Protein AF-A0A9E1P805-F1 (afdb_monomer)

Secondary structure (DSSP, 8-state):
-----SGGG-BHHHHHHHTT--HHHHHHHHHHTT----TT-BHHHHHHHTTS-HHHHHHHHHSTT--TT-

Structure (mmCIF, N/CA/C/O backbone):
data_AF-A0A9E1P805-F1
#
_entry.id   AF-A0A9E1P805-F1
#
loop_
_atom_site.group_PDB
_atom_site.id
_atom_site.type_symbol
_atom_site.label_atom_id
_atom_site.label_alt_id
_atom_site.label_comp_id
_atom_site.label_asym_id
_atom_site.label_entity_id
_atom_site.label_seq_id
_atom_site.pdbx_PDB_ins_code
_atom_site.Cartn_x
_atom_site.Cartn_y
_atom_site.Cartn_z
_atom_site.occupancy
_atom_site.B_iso_or_equiv
_atom_site.auth_seq_id
_atom_site.auth_comp_id
_atom_site.auth_asym_id
_atom_site.auth_atom_id
_atom_site.pdbx_PDB_model_num
ATOM 1 N N . MET A 1 1 ? 9.552 -22.801 5.627 1.00 39.31 1 MET A N 1
ATOM 2 C CA . MET A 1 1 ? 8.508 -21.828 5.244 1.00 39.31 1 MET A CA 1
ATOM 3 C C . MET A 1 1 ? 8.771 -21.395 3.812 1.00 39.31 1 MET A C 1
ATOM 5 O O . MET A 1 1 ? 9.642 -20.570 3.581 1.00 39.31 1 MET A O 1
ATOM 9 N N . ILE A 1 2 ? 8.093 -22.020 2.856 1.00 46.56 2 ILE A N 1
ATOM 10 C CA . ILE A 1 2 ? 7.945 -21.503 1.489 1.00 46.56 2 ILE A CA 1
ATOM 11 C C . ILE A 1 2 ? 6.581 -20.762 1.539 1.00 46.56 2 ILE A C 1
ATOM 13 O O . ILE A 1 2 ? 5.691 -21.256 2.217 1.00 46.56 2 ILE A O 1
ATOM 17 N N . GLU A 1 3 ? 6.307 -19.560 1.033 1.00 49.50 3 GLU A N 1
ATOM 18 C CA . GLU A 1 3 ? 6.788 -18.823 -0.131 1.00 49.50 3 GLU A CA 1
ATOM 19 C C . GLU A 1 3 ? 6.465 -17.332 0.063 1.00 49.50 3 GLU A C 1
ATOM 21 O O . GLU A 1 3 ? 5.332 -16.954 0.343 1.00 49.50 3 GLU A O 1
ATOM 26 N N . GLY A 1 4 ? 7.435 -16.451 -0.143 1.00 54.94 4 GLY A N 1
ATOM 27 C CA . GLY A 1 4 ? 7.169 -15.023 -0.264 1.00 54.94 4 GLY A CA 1
ATOM 28 C C . GLY A 1 4 ? 8.373 -14.393 -0.925 1.00 54.94 4 GLY A C 1
ATOM 29 O O . GLY A 1 4 ? 9.399 -14.235 -0.276 1.00 54.94 4 GLY A O 1
ATOM 30 N N . ARG A 1 5 ? 8.283 -14.095 -2.225 1.00 58.38 5 ARG A N 1
ATOM 31 C CA . ARG A 1 5 ? 9.377 -13.619 -3.097 1.00 58.38 5 ARG A CA 1
ATOM 32 C C . ARG A 1 5 ? 9.906 -12.225 -2.714 1.00 58.38 5 ARG A C 1
ATOM 34 O O . ARG A 1 5 ? 9.863 -11.301 -3.515 1.00 58.38 5 ARG A O 1
ATOM 41 N N . GLY A 1 6 ? 10.302 -12.011 -1.462 1.00 78.94 6 GLY A N 1
ATOM 42 C CA . GLY A 1 6 ? 10.732 -10.710 -0.955 1.00 78.94 6 GLY A CA 1
ATOM 43 C C . GLY A 1 6 ? 9.648 -9.628 -0.985 1.00 78.94 6 GLY A C 1
ATOM 44 O O . GLY A 1 6 ? 9.972 -8.475 -0.741 1.00 78.94 6 GLY A O 1
ATOM 45 N N . VAL A 1 7 ? 8.379 -9.966 -1.253 1.00 81.19 7 VAL A N 1
ATOM 46 C CA . VAL A 1 7 ? 7.306 -8.979 -1.479 1.00 81.19 7 VAL A CA 1
ATOM 47 C C . VAL A 1 7 ? 7.077 -8.100 -0.251 1.00 81.19 7 VAL A C 1
ATOM 49 O O . VAL A 1 7 ? 6.921 -6.898 -0.392 1.00 81.19 7 VAL A O 1
ATOM 52 N N . GLY A 1 8 ? 7.176 -8.652 0.961 1.00 84.25 8 GLY A N 1
ATOM 53 C CA . GLY A 1 8 ? 7.102 -7.848 2.186 1.00 84.25 8 GLY A CA 1
ATOM 54 C C . GLY A 1 8 ? 8.207 -6.789 2.314 1.00 84.25 8 GLY A C 1
ATOM 55 O O . GLY A 1 8 ? 8.028 -5.846 3.067 1.00 84.25 8 GLY A O 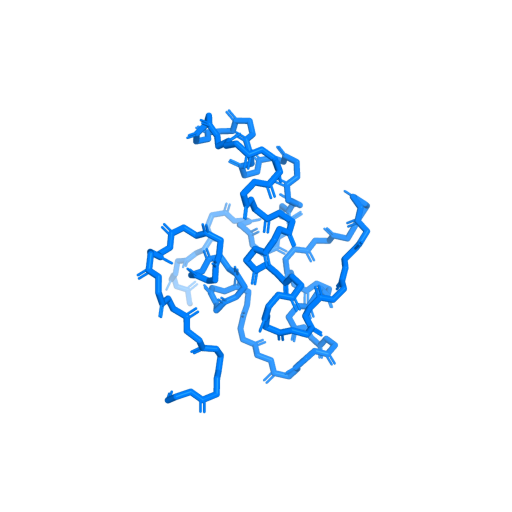1
ATOM 56 N N . ARG A 1 9 ? 9.327 -6.928 1.588 1.00 90.44 9 ARG A N 1
ATOM 57 C CA . ARG A 1 9 ? 10.430 -5.949 1.539 1.00 90.44 9 ARG A CA 1
ATOM 58 C C . ARG A 1 9 ? 10.257 -4.918 0.419 1.00 90.44 9 ARG A C 1
ATOM 60 O O . ARG A 1 9 ? 11.067 -4.006 0.323 1.00 90.44 9 ARG A O 1
ATOM 67 N N . GLN A 1 10 ? 9.264 -5.096 -0.451 1.00 93.06 10 GLN A N 1
ATOM 68 C CA . GLN A 1 10 ? 8.947 -4.145 -1.512 1.00 93.06 10 GLN A CA 1
ATOM 69 C C . GLN A 1 10 ? 8.083 -3.014 -0.962 1.00 93.06 10 GLN A C 1
ATOM 71 O O . GLN A 1 10 ? 7.414 -3.183 0.058 1.00 93.06 10 GLN A O 1
ATOM 76 N N . ASN A 1 11 ? 8.081 -1.884 -1.661 1.00 93.75 11 ASN A N 1
ATOM 77 C CA . ASN A 1 11 ? 7.259 -0.726 -1.337 1.00 93.75 11 ASN A CA 1
ATOM 78 C C . ASN A 1 11 ? 6.089 -0.571 -2.319 1.00 93.75 11 ASN A C 1
ATOM 80 O O . ASN A 1 11 ? 5.950 -1.296 -3.314 1.00 93.75 11 ASN A O 1
ATOM 84 N N . LEU A 1 12 ? 5.246 0.423 -2.048 1.00 92.81 12 LEU A N 1
ATOM 85 C CA . LEU A 1 12 ? 4.084 0.707 -2.878 1.00 92.81 12 LEU A CA 1
ATOM 86 C C . LEU A 1 12 ? 4.463 1.126 -4.305 1.00 92.81 12 LEU A C 1
ATOM 88 O O . LEU A 1 12 ? 3.798 0.713 -5.255 1.00 92.81 12 LEU A O 1
ATOM 92 N N . GLN A 1 13 ? 5.553 1.882 -4.477 1.00 93.38 13 GLN A N 1
ATOM 93 C CA . GLN A 1 13 ? 6.020 2.295 -5.803 1.00 93.38 13 GLN A CA 1
ATOM 94 C C . GLN A 1 13 ? 6.386 1.098 -6.687 1.00 93.38 13 GLN A C 1
ATOM 96 O O . GLN A 1 13 ? 6.045 1.081 -7.872 1.00 93.38 13 GLN A O 1
ATOM 101 N N . TRP A 1 14 ? 7.053 0.086 -6.123 1.00 92.94 14 TRP A N 1
ATOM 102 C CA . TRP A 1 14 ? 7.364 -1.150 -6.833 1.00 92.94 14 TRP A CA 1
ATOM 103 C C . TRP A 1 14 ? 6.089 -1.841 -7.320 1.00 92.94 14 TRP A C 1
ATOM 105 O O . TRP A 1 14 ? 6.021 -2.248 -8.479 1.00 92.94 14 TRP A O 1
ATOM 115 N N . LEU A 1 15 ? 5.058 -1.923 -6.474 1.00 91.94 15 LEU A N 1
ATOM 116 C CA . LEU A 1 15 ? 3.785 -2.553 -6.826 1.00 91.94 15 LEU A CA 1
ATOM 117 C C . LEU A 1 15 ? 3.046 -1.767 -7.918 1.00 91.94 15 LEU A C 1
ATOM 119 O O . LEU A 1 15 ? 2.573 -2.355 -8.888 1.00 91.94 15 LEU A O 1
ATOM 123 N N . ILE A 1 16 ? 2.998 -0.437 -7.799 1.00 93.06 16 ILE A N 1
ATOM 124 C CA . ILE A 1 16 ? 2.377 0.442 -8.796 1.00 93.06 16 ILE A CA 1
ATOM 125 C C . ILE A 1 16 ? 3.037 0.257 -10.165 1.00 93.06 16 ILE A C 1
ATOM 127 O O . ILE A 1 16 ? 2.335 0.065 -11.156 1.00 93.06 16 ILE A O 1
ATOM 131 N N . LYS A 1 17 ? 4.374 0.254 -10.219 1.00 94.06 17 LYS A N 1
ATOM 132 C CA . LYS A 1 17 ? 5.132 0.076 -11.467 1.00 94.06 17 LYS A CA 1
ATOM 133 C C . LYS A 1 17 ? 4.988 -1.335 -12.036 1.00 94.06 17 LYS A C 1
ATOM 135 O O . LYS A 1 17 ? 4.732 -1.486 -13.225 1.00 94.06 17 LYS A O 1
ATOM 140 N N . SER A 1 18 ? 5.111 -2.361 -11.194 1.00 92.19 18 SER A N 1
ATOM 141 C CA . SER A 1 18 ? 5.112 -3.767 -11.630 1.00 92.19 18 SER A CA 1
ATOM 142 C C . SER A 1 18 ? 3.769 -4.219 -12.201 1.00 92.19 18 SER A C 1
ATOM 144 O O . SER A 1 18 ? 3.736 -5.075 -13.079 1.00 92.19 18 SER A O 1
ATOM 146 N N . TYR A 1 19 ? 2.667 -3.642 -11.715 1.00 91.06 19 TYR A N 1
ATOM 147 C CA . TYR A 1 19 ? 1.309 -4.006 -12.130 1.00 91.06 19 TYR A CA 1
ATOM 148 C C . TYR A 1 19 ? 0.587 -2.881 -12.884 1.00 91.06 19 TYR A C 1
ATOM 150 O O . TYR A 1 19 ? -0.621 -2.973 -13.097 1.00 91.06 19 TYR A O 1
ATOM 158 N N . ASN A 1 20 ? 1.313 -1.829 -13.286 1.00 94.00 20 ASN A N 1
ATOM 159 C CA . ASN A 1 20 ? 0.791 -0.662 -14.002 1.00 94.00 20 ASN A CA 1
ATOM 160 C C . ASN A 1 20 ? -0.487 -0.083 -13.358 1.00 94.00 20 ASN A C 1
ATOM 162 O O . ASN A 1 20 ? -1.517 0.111 -14.009 1.00 94.00 20 ASN A O 1
ATOM 166 N N . LEU A 1 21 ? -0.441 0.122 -12.040 1.00 92.12 21 LEU A N 1
ATOM 167 C CA . LEU A 1 21 ? -1.582 0.603 -11.266 1.00 92.12 21 LEU A CA 1
ATOM 168 C C . LEU A 1 21 ? -1.714 2.125 -11.356 1.00 92.12 21 LEU A C 1
ATOM 170 O O . LEU A 1 21 ? -0.741 2.867 -11.457 1.00 92.12 21 LEU A O 1
ATOM 174 N N . ASP A 1 22 ? -2.946 2.604 -11.225 1.00 93.31 22 ASP A N 1
ATOM 175 C CA . ASP A 1 22 ? -3.230 4.026 -11.066 1.00 93.31 22 ASP A CA 1
ATOM 176 C C . ASP A 1 22 ? -2.914 4.454 -9.624 1.00 93.31 22 ASP A C 1
ATOM 178 O O . ASP A 1 22 ? -3.602 4.050 -8.679 1.00 93.31 22 ASP A O 1
ATOM 182 N N . SER A 1 23 ? -1.879 5.283 -9.467 1.00 90.44 23 SER A N 1
ATOM 183 C CA . SER A 1 23 ? -1.417 5.776 -8.164 1.00 90.44 23 SER A CA 1
ATOM 184 C C . SER A 1 23 ? -2.528 6.488 -7.378 1.00 90.44 23 SER A C 1
ATOM 186 O O . SER A 1 23 ? -2.722 6.220 -6.194 1.00 90.44 23 SER A O 1
ATOM 188 N N . ASN A 1 24 ? -3.366 7.295 -8.042 1.00 92.06 24 ASN A N 1
ATOM 189 C CA . ASN A 1 24 ? -4.466 7.998 -7.377 1.00 92.06 24 ASN A CA 1
ATOM 190 C C . ASN A 1 24 ? -5.513 7.019 -6.831 1.00 92.06 24 ASN A C 1
ATOM 192 O O . ASN A 1 24 ? -6.051 7.221 -5.738 1.00 92.06 24 ASN A O 1
ATOM 196 N N . LYS A 1 25 ? -5.823 5.947 -7.571 1.00 92.06 25 LYS A N 1
ATOM 197 C CA . LYS A 1 25 ? -6.738 4.898 -7.089 1.00 92.06 25 LYS A CA 1
ATOM 198 C C . LYS A 1 25 ? -6.143 4.139 -5.911 1.00 92.06 25 LYS A C 1
ATOM 200 O O . LYS A 1 25 ? -6.871 3.856 -4.961 1.00 92.06 25 LYS A O 1
ATOM 205 N N . VAL A 1 26 ? -4.851 3.830 -5.964 1.00 92.81 26 VAL A N 1
ATOM 206 C CA . VAL A 1 26 ? -4.130 3.154 -4.880 1.00 92.81 26 VAL A CA 1
ATOM 207 C C . VAL A 1 26 ? -4.179 3.994 -3.601 1.00 92.81 26 VAL A C 1
ATOM 209 O O . VAL A 1 26 ? -4.655 3.504 -2.576 1.00 92.81 26 VAL A O 1
ATOM 212 N N . SER A 1 27 ? -3.796 5.274 -3.666 1.00 91.88 27 SER A N 1
ATOM 213 C CA . SER A 1 27 ? -3.819 6.167 -2.501 1.00 91.88 27 SER A CA 1
ATOM 214 C C . SER A 1 27 ? -5.227 6.324 -1.923 1.00 91.88 27 SER A C 1
ATOM 216 O O . SER A 1 27 ? -5.397 6.333 -0.706 1.00 91.88 27 SER A O 1
ATOM 218 N N . ARG A 1 28 ? -6.265 6.382 -2.773 1.00 92.56 28 ARG A N 1
ATOM 219 C CA . ARG A 1 28 ? -7.665 6.405 -2.312 1.00 92.56 28 ARG A CA 1
ATOM 220 C C . ARG A 1 28 ? -8.049 5.127 -1.569 1.00 92.56 28 ARG A C 1
ATOM 222 O O . ARG A 1 28 ? -8.659 5.228 -0.513 1.00 92.56 28 ARG A O 1
ATOM 229 N N . ARG A 1 29 ? -7.687 3.945 -2.083 1.00 91.94 29 ARG A N 1
ATOM 230 C CA . ARG A 1 29 ? -7.995 2.652 -1.437 1.00 91.94 29 ARG A CA 1
ATOM 231 C C . ARG A 1 29 ? -7.338 2.523 -0.065 1.00 91.94 29 ARG A C 1
ATOM 233 O O . ARG A 1 29 ? -8.009 2.123 0.883 1.00 91.94 29 ARG A O 1
ATOM 240 N N . LEU A 1 30 ? -6.065 2.903 0.041 1.00 92.75 30 LEU A N 1
ATOM 241 C CA . LEU A 1 30 ? -5.330 2.901 1.308 1.00 92.75 30 LEU A CA 1
ATOM 242 C C . LEU A 1 30 ? -5.953 3.888 2.303 1.00 92.75 30 LEU A C 1
ATOM 244 O O . LEU A 1 30 ? -6.300 3.498 3.416 1.00 92.75 30 LEU A O 1
ATOM 248 N N . LYS A 1 31 ? -6.235 5.123 1.867 1.00 92.88 31 LYS A N 1
ATOM 249 C CA . LYS A 1 31 ? -6.890 6.137 2.705 1.00 92.88 31 LYS A CA 1
ATOM 250 C C . LYS A 1 31 ? -8.282 5.705 3.178 1.00 92.88 31 LYS A C 1
ATOM 252 O O . LYS A 1 31 ? -8.616 5.921 4.336 1.00 92.88 31 LYS A O 1
ATOM 257 N N . SER A 1 32 ? -9.083 5.062 2.324 1.00 93.44 32 SER A N 1
ATOM 258 C CA . SER A 1 32 ? -10.398 4.516 2.702 1.00 93.44 32 SER A CA 1
ATOM 259 C C . SER A 1 32 ? -10.326 3.380 3.727 1.00 93.44 32 SER A C 1
ATOM 261 O O . SER A 1 32 ? -11.333 3.095 4.367 1.00 93.44 32 SER A O 1
ATOM 263 N N . ASN A 1 33 ? -9.159 2.754 3.892 1.00 91.50 33 ASN A N 1
ATOM 264 C CA . ASN A 1 33 ? -8.885 1.756 4.925 1.00 91.50 33 ASN A CA 1
ATOM 265 C C . ASN A 1 33 ? -8.128 2.349 6.128 1.00 91.50 33 ASN A C 1
ATOM 267 O O . ASN A 1 33 ? -7.617 1.598 6.949 1.00 91.50 33 ASN A O 1
ATOM 271 N N . ASN A 1 34 ? -8.044 3.682 6.240 1.00 94.12 34 ASN A N 1
ATOM 272 C CA . ASN A 1 34 ? -7.269 4.392 7.266 1.00 94.12 34 ASN A CA 1
ATOM 273 C C . ASN A 1 34 ? -5.775 4.019 7.289 1.00 94.12 34 ASN A C 1
ATOM 275 O O . ASN A 1 34 ? -5.112 4.175 8.309 1.00 94.12 34 ASN A O 1
ATOM 279 N N . ILE A 1 35 ? -5.237 3.561 6.154 1.00 93.81 35 ILE A N 1
ATOM 280 C CA . ILE A 1 35 ? -3.824 3.222 6.010 1.00 93.81 35 ILE A CA 1
ATOM 281 C C . ILE A 1 35 ? -3.082 4.442 5.473 1.00 93.81 35 ILE A C 1
ATOM 283 O O . ILE A 1 35 ? -3.257 4.853 4.321 1.00 93.81 35 ILE A O 1
ATOM 287 N N . THR A 1 36 ? -2.223 5.008 6.311 1.00 93.00 36 THR A N 1
ATOM 288 C CA . THR A 1 36 ? -1.162 5.933 5.908 1.00 93.00 36 THR A CA 1
ATOM 289 C C . THR A 1 36 ? 0.097 5.160 5.516 1.00 93.00 36 THR A C 1
ATOM 291 O O . THR A 1 36 ? 0.380 4.085 6.055 1.00 93.00 36 THR A O 1
ATOM 294 N N . TYR A 1 37 ? 0.839 5.704 4.552 1.00 91.38 37 TYR A N 1
ATOM 295 C CA . TYR A 1 37 ? 2.083 5.119 4.067 1.00 91.38 37 TYR A CA 1
ATOM 296 C C . TYR A 1 37 ? 3.055 6.208 3.602 1.00 91.38 37 TYR A C 1
ATOM 298 O O . TYR A 1 37 ? 2.634 7.288 3.182 1.00 91.38 37 TYR A O 1
ATOM 306 N N . SER A 1 38 ? 4.343 5.885 3.648 1.00 91.06 38 SER A N 1
ATOM 307 C CA . SER A 1 38 ? 5.430 6.591 2.971 1.00 91.06 38 SER A CA 1
ATOM 308 C C . SER A 1 38 ? 5.969 5.745 1.814 1.00 91.06 38 SER A C 1
ATOM 310 O O . SER A 1 38 ? 5.921 4.516 1.851 1.00 91.06 38 SER A O 1
ATOM 312 N N . ASP A 1 39 ? 6.512 6.392 0.785 1.00 86.56 39 ASP A N 1
ATOM 313 C CA . ASP A 1 39 ? 7.116 5.711 -0.369 1.00 86.56 39 ASP A CA 1
ATOM 314 C C . ASP A 1 39 ? 8.388 4.920 -0.006 1.00 86.56 39 ASP A C 1
ATOM 316 O O . ASP A 1 39 ? 8.792 4.008 -0.734 1.00 86.56 39 ASP A O 1
ATOM 320 N N . GLU A 1 40 ? 9.007 5.253 1.126 1.00 89.00 40 GLU A N 1
ATOM 321 C CA . GLU A 1 40 ? 10.190 4.576 1.665 1.00 89.00 40 GLU A CA 1
ATOM 322 C C . GLU A 1 40 ? 9.838 3.328 2.486 1.00 89.00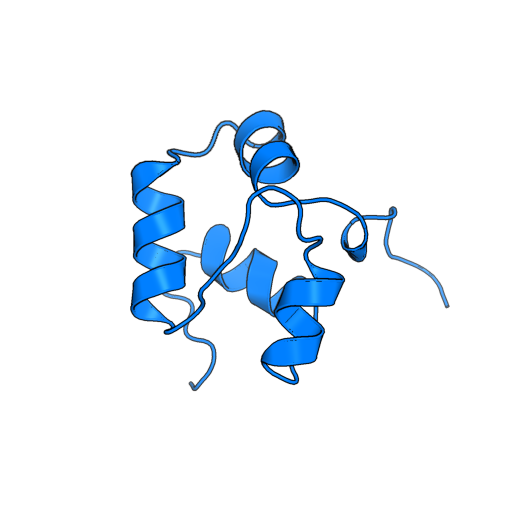 40 GLU A C 1
ATOM 324 O O . GLU A 1 40 ? 10.695 2.473 2.708 1.00 89.00 40 GLU A O 1
ATOM 329 N N . GLU A 1 41 ? 8.582 3.195 2.920 1.00 92.50 41 GLU A N 1
ATOM 330 C CA . GLU A 1 41 ? 8.146 2.075 3.750 1.00 92.50 41 GLU A CA 1
ATOM 331 C C . GLU A 1 41 ? 7.897 0.823 2.910 1.00 92.50 41 GLU A C 1
ATOM 333 O O . GLU A 1 41 ? 7.274 0.853 1.841 1.00 92.50 41 GLU A O 1
ATOM 338 N N . SER A 1 42 ? 8.346 -0.318 3.428 1.00 95.00 42 SER A N 1
ATOM 339 C CA . SER A 1 42 ? 7.988 -1.605 2.852 1.00 95.00 42 SER A CA 1
ATOM 340 C C . SER A 1 42 ? 6.570 -2.013 3.255 1.00 95.00 42 SER A C 1
ATOM 342 O O . SER A 1 42 ? 6.021 -1.560 4.262 1.00 95.00 42 SER A O 1
ATOM 344 N N . PHE A 1 43 ? 5.972 -2.948 2.515 1.00 93.75 43 PHE A N 1
ATOM 345 C CA . PHE A 1 43 ? 4.687 -3.532 2.905 1.00 93.75 43 PHE A CA 1
ATOM 346 C C . PHE A 1 43 ? 4.729 -4.166 4.296 1.00 93.75 43 PHE A C 1
ATOM 348 O O . PHE A 1 43 ? 3.708 -4.185 4.974 1.00 93.75 43 PHE A O 1
ATOM 355 N N . ARG A 1 44 ? 5.890 -4.670 4.734 1.00 93.94 44 ARG A N 1
ATOM 356 C CA . ARG A 1 44 ? 6.080 -5.171 6.097 1.00 93.94 44 ARG A CA 1
ATOM 357 C C . ARG A 1 44 ? 6.025 -4.061 7.134 1.00 93.94 44 ARG A C 1
ATOM 359 O O . ARG A 1 44 ? 5.377 -4.261 8.152 1.00 93.94 44 ARG A O 1
ATOM 366 N N . ASP A 1 45 ? 6.652 -2.922 6.878 1.00 95.00 45 ASP A N 1
ATOM 367 C CA . ASP A 1 45 ? 6.650 -1.803 7.827 1.00 95.00 45 ASP A CA 1
ATOM 368 C C . ASP A 1 45 ? 5.232 -1.258 8.011 1.00 95.00 45 ASP A C 1
ATOM 370 O O . ASP A 1 45 ? 4.762 -1.098 9.138 1.00 95.00 45 ASP A O 1
ATOM 374 N N . ILE A 1 46 ? 4.511 -1.083 6.897 1.00 94.75 46 ILE A N 1
ATOM 375 C CA . ILE A 1 46 ? 3.102 -0.683 6.913 1.00 94.75 46 ILE A CA 1
ATOM 376 C C . ILE A 1 46 ? 2.285 -1.725 7.681 1.00 94.75 46 ILE A C 1
ATOM 378 O O . ILE A 1 46 ? 1.584 -1.376 8.623 1.00 94.75 46 ILE A O 1
ATOM 382 N N . ALA A 1 47 ? 2.389 -3.003 7.316 1.00 93.31 47 ALA A N 1
ATOM 383 C CA . ALA A 1 47 ? 1.586 -4.064 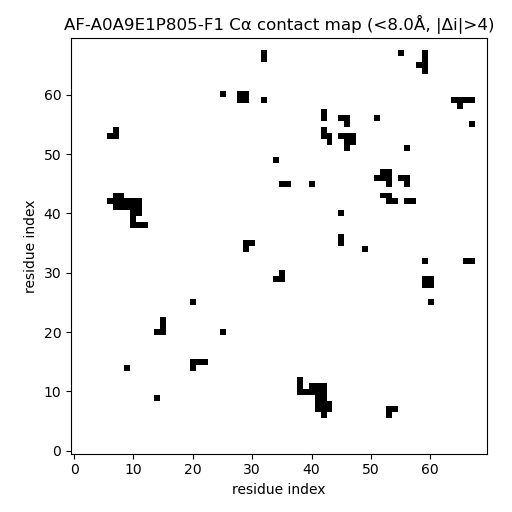7.913 1.00 93.31 47 ALA A CA 1
ATOM 384 C C . ALA A 1 47 ? 1.817 -4.222 9.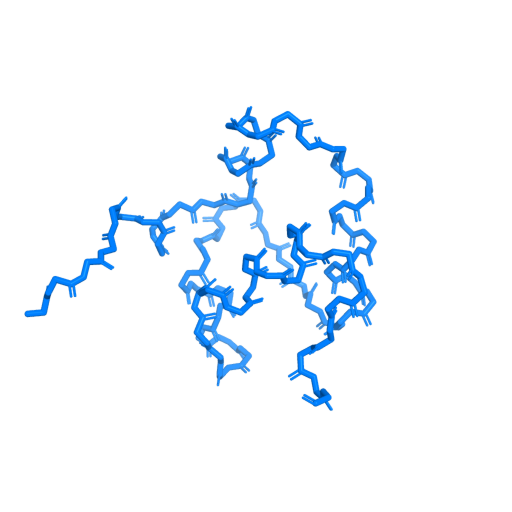422 1.00 93.31 47 ALA A C 1
ATOM 386 O O . ALA A 1 47 ? 0.851 -4.341 10.168 1.00 93.31 47 ALA A O 1
ATOM 387 N N . ASN A 1 48 ? 3.071 -4.130 9.877 1.00 94.19 48 ASN A N 1
ATOM 388 C CA . ASN A 1 48 ? 3.419 -4.190 11.295 1.00 94.19 48 ASN A CA 1
ATOM 389 C C . ASN A 1 48 ? 2.735 -3.078 12.105 1.00 94.19 48 ASN A C 1
ATOM 391 O O . ASN A 1 48 ? 2.268 -3.332 13.209 1.00 94.19 48 ASN A O 1
ATOM 395 N N . ARG A 1 49 ? 2.645 -1.857 11.561 1.00 94.31 49 ARG A N 1
ATOM 396 C CA . ARG A 1 49 ? 1.999 -0.716 12.234 1.00 94.31 49 ARG A CA 1
ATOM 397 C C . ARG A 1 49 ? 0.491 -0.893 12.411 1.00 94.31 49 ARG A C 1
ATOM 399 O O . ARG A 1 49 ? -0.070 -0.337 13.347 1.00 94.31 49 ARG A O 1
ATOM 406 N N . TYR A 1 50 ? -0.150 -1.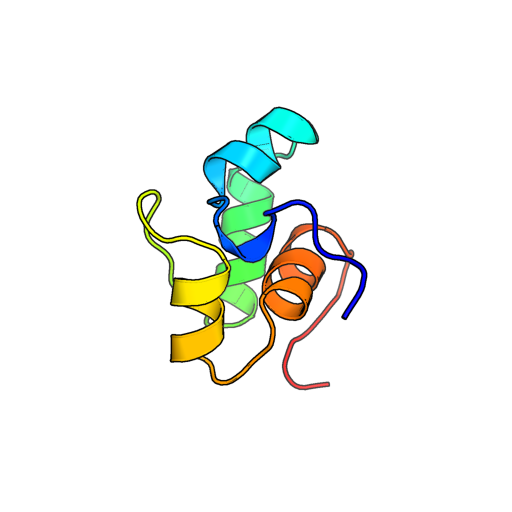633 11.512 1.00 93.31 50 TYR A N 1
ATOM 407 C CA . TYR A 1 50 ? -1.587 -1.910 11.560 1.00 93.31 50 TYR A CA 1
ATOM 408 C C . TYR A 1 50 ? -1.899 -3.325 12.068 1.00 93.31 50 TYR A C 1
ATOM 410 O O . TYR A 1 50 ? -3.042 -3.751 11.964 1.00 93.31 50 TYR A O 1
ATOM 418 N N . GLU A 1 51 ? -0.899 -4.047 12.590 1.00 93.38 51 GLU A N 1
ATOM 419 C CA . GLU A 1 51 ? -1.027 -5.416 13.116 1.00 93.38 51 GLU A CA 1
ATOM 420 C C . GLU A 1 51 ? -1.663 -6.415 12.127 1.00 93.38 51 GLU A C 1
ATOM 422 O O . GLU A 1 51 ? -2.371 -7.345 12.506 1.00 93.38 51 GLU A O 1
ATOM 427 N N . VAL A 1 52 ? -1.378 -6.247 10.833 1.00 93.19 52 VAL A N 1
ATOM 428 C CA . VAL A 1 52 ? -1.855 -7.130 9.756 1.00 93.19 52 VAL A CA 1
ATOM 429 C C . VAL A 1 52 ? -0.699 -7.781 9.011 1.00 93.19 52 VAL A C 1
ATOM 431 O O . VAL A 1 52 ? 0.474 -7.527 9.289 1.00 93.19 52 VAL A O 1
ATOM 434 N N . SER A 1 53 ? -0.999 -8.638 8.033 1.00 93.00 53 SER A N 1
ATOM 435 C CA . SER A 1 53 ? 0.041 -9.194 7.173 1.00 93.00 53 SER A CA 1
ATOM 436 C C . SER A 1 53 ? 0.370 -8.250 6.004 1.00 93.00 53 SER A C 1
ATOM 438 O O . SER A 1 53 ? -0.502 -7.526 5.514 1.00 93.00 53 SER A O 1
ATOM 440 N N . PRO A 1 54 ? 1.601 -8.292 5.453 1.00 93.12 54 PRO A N 1
ATOM 441 C CA . PRO A 1 54 ? 1.935 -7.563 4.224 1.00 93.12 54 PRO A CA 1
ATOM 442 C C . PRO A 1 54 ? 0.985 -7.883 3.064 1.00 93.12 54 PRO A C 1
ATOM 444 O O . PRO A 1 54 ? 0.710 -7.029 2.223 1.00 93.12 54 PRO A O 1
ATOM 447 N N . MET A 1 55 ? 0.460 -9.112 3.028 1.00 92.19 55 MET A N 1
ATOM 448 C CA . MET A 1 55 ? -0.509 -9.529 2.021 1.00 92.19 55 MET A CA 1
ATOM 449 C C . MET A 1 55 ? -1.841 -8.799 2.157 1.00 92.19 55 MET A C 1
ATOM 451 O O . MET A 1 55 ? -2.473 -8.541 1.139 1.00 92.19 55 MET A O 1
ATOM 455 N N . ASP A 1 56 ? -2.259 -8.420 3.361 1.00 93.12 56 ASP A N 1
ATOM 456 C CA . ASP A 1 56 ? -3.513 -7.690 3.559 1.00 93.12 56 ASP A CA 1
ATOM 457 C C . ASP A 1 56 ? -3.411 -6.265 3.014 1.00 93.12 56 ASP A C 1
ATOM 459 O O .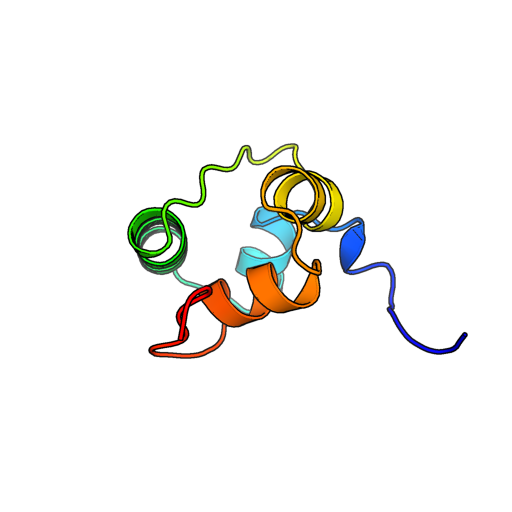 ASP A 1 56 ? -4.316 -5.808 2.317 1.00 93.12 56 ASP A O 1
ATOM 463 N N . ILE A 1 57 ? -2.256 -5.613 3.190 1.00 94.19 57 ILE A N 1
ATOM 464 C CA . ILE A 1 57 ? -1.968 -4.316 2.558 1.00 94.19 57 ILE A CA 1
ATOM 465 C C . ILE A 1 57 ? -2.015 -4.436 1.029 1.00 94.19 57 ILE A C 1
ATOM 467 O O . ILE A 1 57 ? -2.620 -3.611 0.346 1.00 94.19 57 ILE A O 1
ATOM 471 N N . ILE A 1 58 ? -1.432 -5.498 0.468 1.00 92.75 58 ILE A N 1
ATOM 472 C CA . ILE A 1 58 ? -1.452 -5.736 -0.982 1.00 92.75 58 ILE A CA 1
ATOM 473 C C . ILE A 1 58 ? -2.878 -6.006 -1.476 1.00 92.75 58 ILE A C 1
ATOM 475 O O . ILE A 1 58 ? -3.262 -5.485 -2.524 1.00 92.75 58 ILE A O 1
ATOM 479 N N . LYS A 1 59 ? -3.697 -6.756 -0.726 1.00 92.38 59 LYS A N 1
ATOM 480 C CA . LYS A 1 59 ? -5.111 -6.989 -1.059 1.00 92.38 59 LYS A CA 1
ATOM 481 C C . LYS A 1 59 ? -5.904 -5.686 -1.084 1.00 92.38 59 LYS A C 1
ATOM 483 O O . LYS A 1 59 ? -6.640 -5.483 -2.044 1.00 92.38 59 LYS A O 1
ATOM 488 N N . VAL A 1 60 ? -5.703 -4.777 -0.122 1.00 93.19 60 VAL A N 1
ATOM 489 C CA . VAL A 1 60 ? -6.321 -3.433 -0.143 1.00 93.19 60 VAL A CA 1
ATOM 490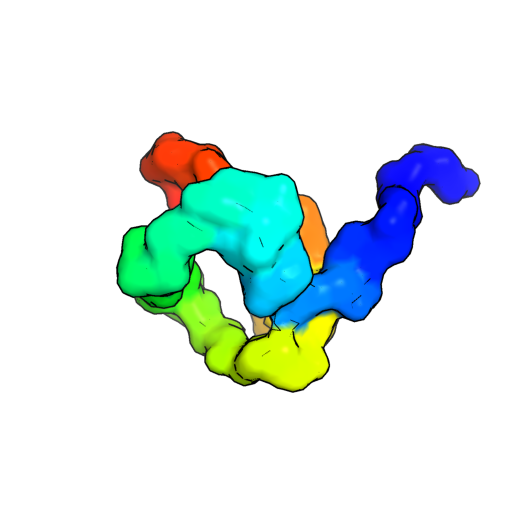 C C . VAL A 1 60 ? -6.022 -2.712 -1.459 1.00 93.19 60 VAL A C 1
ATOM 492 O O . VAL A 1 60 ? -6.890 -2.052 -2.035 1.00 93.19 60 VAL A O 1
ATOM 495 N N . VAL A 1 61 ? -4.796 -2.850 -1.964 1.00 91.81 61 VAL A N 1
ATOM 496 C CA . VAL A 1 61 ? -4.368 -2.184 -3.194 1.00 91.81 61 VAL A CA 1
ATOM 497 C C . VAL A 1 61 ? -4.889 -2.886 -4.444 1.00 91.81 61 VAL A C 1
ATOM 499 O O . VAL A 1 61 ? -5.359 -2.209 -5.359 1.00 91.81 61 VAL A O 1
ATOM 502 N N . MET A 1 62 ? -4.828 -4.216 -4.511 1.00 89.38 62 MET A N 1
ATOM 503 C CA . MET A 1 62 ? -5.087 -4.976 -5.740 1.00 89.38 62 MET A CA 1
ATOM 504 C C . MET A 1 62 ? -6.544 -5.423 -5.886 1.00 89.38 62 MET A C 1
ATOM 506 O O . MET 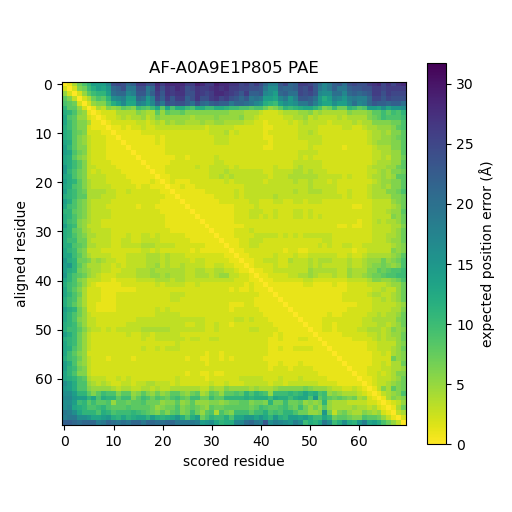A 1 62 ? -7.097 -5.367 -6.986 1.00 89.38 62 MET A O 1
ATOM 510 N N . VAL A 1 63 ? -7.196 -5.820 -4.796 1.00 88.25 63 VAL A N 1
ATOM 511 C CA . VAL A 1 63 ? -8.551 -6.377 -4.817 1.00 88.25 63 VAL A CA 1
ATOM 512 C C . VAL A 1 63 ? -9.576 -5.247 -4.754 1.00 88.25 63 VAL A C 1
ATOM 514 O O . VAL A 1 63 ? -9.566 -4.388 -3.873 1.00 88.25 63 VAL A O 1
ATOM 517 N N . LYS A 1 64 ? -10.491 -5.221 -5.726 1.00 75.50 64 LYS A N 1
ATOM 518 C CA . LYS A 1 64 ? -11.586 -4.247 -5.750 1.00 75.50 64 LYS A CA 1
ATOM 519 C C . LYS A 1 64 ? -12.526 -4.537 -4.568 1.00 75.50 64 LYS A C 1
ATOM 521 O O . LYS A 1 64 ? -12.950 -5.671 -4.420 1.00 75.50 64 LYS A O 1
ATOM 526 N N . GLN A 1 65 ? -12.863 -3.506 -3.784 1.00 76.44 65 GLN A N 1
ATOM 527 C CA . GLN A 1 65 ? -13.764 -3.569 -2.612 1.00 76.44 65 GLN A CA 1
ATOM 528 C C . GLN A 1 65 ? -13.234 -4.326 -1.377 1.00 76.44 65 GLN A C 1
ATOM 530 O O . GLN A 1 65 ? -14.008 -4.566 -0.460 1.00 76.44 65 GLN A O 1
ATOM 535 N N . TYR A 1 66 ? -11.938 -4.642 -1.294 1.00 81.62 66 TYR A N 1
ATOM 536 C CA . TYR A 1 66 ? -11.373 -5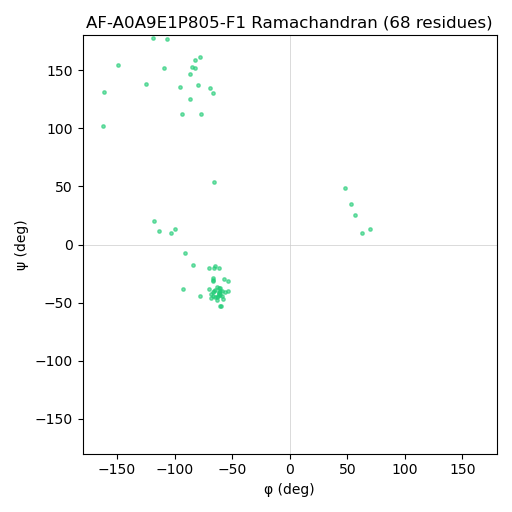.218 -0.069 1.00 81.62 66 TYR A CA 1
ATOM 537 C C . TYR A 1 66 ? -11.333 -4.196 1.077 1.00 81.62 66 TYR A C 1
ATOM 539 O O . TYR A 1 66 ? -10.907 -3.049 0.881 1.00 81.62 66 TYR A O 1
ATOM 547 N N . ARG A 1 67 ? -11.754 -4.629 2.268 1.00 79.69 67 ARG A N 1
ATOM 548 C CA . ARG A 1 67 ? -11.681 -3.867 3.515 1.00 79.69 67 ARG A CA 1
ATOM 549 C C . ARG A 1 67 ? -10.927 -4.679 4.555 1.00 79.69 67 ARG A C 1
ATOM 551 O O . ARG A 1 67 ? -11.119 -5.881 4.654 1.00 79.69 67 ARG A O 1
ATOM 558 N N . LEU A 1 68 ? -10.056 -4.014 5.305 1.00 78.25 68 LEU A N 1
ATOM 559 C CA . LEU A 1 68 ? -9.224 -4.663 6.322 1.00 78.25 68 LEU A CA 1
ATOM 560 C C . LEU A 1 68 ? -10.032 -5.152 7.546 1.00 78.25 68 LEU A C 1
ATOM 562 O O . LEU A 1 68 ? -9.557 -6.013 8.272 1.00 78.25 68 LEU A O 1
ATOM 566 N N . ASN A 1 69 ? -11.233 -4.603 7.761 1.00 67.00 69 ASN A N 1
ATOM 567 C CA . ASN A 1 69 ? -12.054 -4.798 8.963 1.00 67.00 69 ASN A CA 1
ATOM 568 C C . ASN A 1 69 ? -13.415 -5.476 8.676 1.00 67.00 69 ASN A C 1
ATOM 570 O O . ASN A 1 69 ? -14.341 -5.283 9.461 1.00 67.00 69 ASN A O 1
ATOM 574 N N . ASP A 1 70 ? -13.560 -6.174 7.544 1.00 53.59 70 ASP A N 1
ATOM 575 C CA . ASP A 1 70 ? -14.739 -7.010 7.227 1.00 53.59 70 ASP A CA 1
ATOM 576 C C . ASP A 1 70 ? -14.439 -8.498 7.466 1.00 53.59 70 ASP A C 1
ATOM 578 O O . ASP A 1 70 ? -13.279 -8.908 7.217 1.00 53.59 70 ASP A O 1
#

Radius of gyration: 11.3 Å; Cα contacts (8 Å, |Δi|>4): 65; chains: 1; bounding box: 26×30×27 Å

Solvent-accessible surface area (backbone atoms only — not comparable to full-atom values): 4247 Å² total; per-residue (Å²): 139,88,86,72,92,57,56,45,72,36,30,60,62,58,51,32,63,77,67,72,50,59,64,70,61,37,54,50,41,33,49,77,63,73,45,78,84,56,80,88,39,23,33,37,59,49,15,59,78,70,76,48,51,33,66,56,58,48,38,37,58,72,40,86,89,53,59,91,88,114

Mean predicted aligned error: 4.91 Å

pLDDT: mean 87.09, std 12.56, range [39.31, 95.0]

Sequence (70 aa):
MIEGRGVGRQNLQWLIKSYNLDSNKVSRRLKSNNITYSDEESFRDIANRYEVSPMDIIKVVMVKQYRLND

Nearest PDB structures (foldseek):
  8hkc-assembly1_E  TM=4.414E-01  e=1.796E+00  Escherichia coli K-12
  2ao9-assembly1_F  TM=4.854E-01  e=4.569E+00  Bacillus cereus ATCC 14579
  8ftd-assembly1_L  TM=4.910E-01  e=6.376E+00  Escherichia coli

Foldseek 3Di:
DDDDPCQQVAFPVCVCVVVVHDPVLQVVLCVVQVQDDDRNHGLNRSCVVVVHDSVLSVCSRPPPPDHPPD